Protein AF-A0A3A8QFD7-F1 (afdb_monomer)

Nearest PDB structures (foldseek):
  4pgk-assembly1_A  TM=1.937E-01  e=4.409E+00  Prochlorococcus marinus str. MIT 9313

Radius of gyration: 17.19 Å; Cα contacts (8 Å, |Δi|>4): 162; chains: 1; bounding box: 39×31×50 Å

Secondary structure (DSSP, 8-state):
--HHHHHHHHHHHHHHHHHH-GGGGGGHHHHHHHHHH-HHHHHS---TTTS-TT---SS-PPPHHHHHHHHHHHHHHHHHHHHHHHHTTS-TTTHHHHHHHHHHHH-TTS---PPPHHHHHHS-HHHHHHHHHHHHHHHHHTT--HHHHHHHHHHHHHHHHHHHHHHHSS---

Solvent-accessible surface area (backbone atoms only — not comparable to full-atom values): 9994 Å² total; per-residue (Å²): 130,56,72,52,38,49,52,50,10,52,52,42,20,48,60,29,32,63,74,77,41,53,87,49,53,90,46,43,67,63,53,48,54,46,27,76,74,38,53,68,68,45,65,45,79,76,52,90,86,70,57,67,92,78,69,85,61,82,65,95,68,81,72,57,63,49,54,36,38,54,31,24,39,54,46,29,50,48,51,56,53,53,51,51,58,72,39,67,84,61,54,85,81,59,48,65,61,48,56,54,50,49,43,56,54,71,45,94,85,65,86,90,64,74,65,57,68,70,53,61,69,55,67,37,74,68,51,44,54,50,45,31,51,50,28,36,57,44,25,52,76,70,67,44,55,66,72,58,19,50,51,43,16,52,35,40,43,48,55,54,47,52,56,54,48,66,56,71,72,62,78,90,126

Structure (mmCIF, N/CA/C/O backbone):
data_AF-A0A3A8QFD7-F1
#
_entry.id   AF-A0A3A8QFD7-F1
#
loop_
_atom_site.group_PDB
_atom_site.id
_atom_site.type_symbol
_atom_site.label_atom_id
_atom_site.label_alt_id
_atom_site.label_comp_id
_atom_site.label_asym_id
_atom_site.label_entity_id
_atom_site.label_seq_id
_atom_site.pdbx_PDB_ins_code
_atom_site.Cartn_x
_atom_site.Cartn_y
_atom_site.Cartn_z
_atom_site.occupancy
_atom_site.B_iso_or_equiv
_atom_site.auth_seq_id
_atom_site.auth_comp_id
_atom_site.auth_asym_id
_atom_site.auth_atom_id
_atom_site.pdbx_PDB_model_num
ATOM 1 N N . MET A 1 1 ? 7.456 9.950 7.148 1.00 84.00 1 MET A N 1
ATOM 2 C CA . MET A 1 1 ? 6.660 8.738 7.422 1.00 84.00 1 MET A CA 1
ATOM 3 C C . MET A 1 1 ? 7.289 8.049 8.615 1.00 84.00 1 MET A C 1
ATOM 5 O O . MET A 1 1 ? 8.511 7.953 8.638 1.00 84.00 1 MET A O 1
ATOM 9 N N . ASN A 1 2 ? 6.507 7.674 9.623 1.00 87.69 2 ASN A N 1
ATOM 10 C CA . ASN A 1 2 ? 7.041 6.928 10.771 1.00 87.69 2 ASN A CA 1
ATOM 11 C C . ASN A 1 2 ? 7.204 5.427 10.421 1.00 87.69 2 ASN A C 1
ATOM 13 O O . ASN A 1 2 ? 6.813 5.000 9.336 1.00 87.69 2 ASN A O 1
ATOM 17 N N . GLU A 1 3 ? 7.812 4.633 11.309 1.00 85.44 3 GLU A N 1
ATOM 18 C CA . GLU A 1 3 ? 8.054 3.196 11.067 1.00 85.44 3 GLU A CA 1
ATOM 19 C C . GLU A 1 3 ? 6.747 2.424 10.816 1.00 85.44 3 GLU A C 1
ATOM 21 O O . GLU A 1 3 ? 6.654 1.625 9.898 1.00 85.44 3 GLU A O 1
ATOM 26 N N . GLN A 1 4 ? 5.699 2.756 11.560 1.00 79.06 4 GLN A N 1
ATOM 27 C CA . GLN A 1 4 ? 4.391 2.103 11.496 1.00 79.06 4 GLN A CA 1
ATOM 28 C C . GLN A 1 4 ? 3.706 2.308 10.142 1.00 79.06 4 GLN A C 1
ATOM 30 O O . GLN A 1 4 ? 3.266 1.361 9.495 1.00 79.06 4 GLN A O 1
ATOM 35 N N . GLU A 1 5 ? 3.654 3.558 9.686 1.00 86.88 5 GLU A N 1
ATOM 36 C CA . GLU A 1 5 ? 3.158 3.909 8.361 1.00 86.88 5 GLU A CA 1
ATOM 37 C C . GLU A 1 5 ? 3.994 3.229 7.273 1.00 86.88 5 GLU A C 1
ATOM 39 O O . GLU A 1 5 ? 3.430 2.787 6.276 1.00 86.88 5 GLU A O 1
ATOM 44 N N . ARG A 1 6 ? 5.317 3.104 7.464 1.00 91.75 6 ARG A N 1
ATOM 45 C CA . ARG A 1 6 ? 6.214 2.410 6.529 1.00 91.75 6 ARG A CA 1
ATOM 46 C C . ARG A 1 6 ? 5.882 0.929 6.405 1.00 91.75 6 ARG A C 1
ATOM 48 O O . ARG A 1 6 ? 5.790 0.433 5.286 1.00 91.75 6 ARG A O 1
ATOM 55 N N . ASP A 1 7 ? 5.681 0.255 7.529 1.00 87.56 7 ASP A N 1
ATOM 56 C CA . ASP A 1 7 ? 5.364 -1.171 7.563 1.00 87.56 7 ASP A CA 1
ATOM 57 C C . ASP A 1 7 ? 4.011 -1.449 6.892 1.00 87.56 7 ASP A C 1
ATOM 59 O O . ASP A 1 7 ? 3.939 -2.244 5.955 1.00 87.56 7 ASP A O 1
ATOM 63 N N . LEU A 1 8 ? 2.965 -0.696 7.263 1.00 88.00 8 LEU A N 1
ATOM 64 C CA . LEU A 1 8 ? 1.648 -0.823 6.629 1.00 88.00 8 LEU A CA 1
ATOM 65 C C . LEU A 1 8 ? 1.705 -0.497 5.129 1.00 88.00 8 LEU A C 1
ATOM 67 O O . LEU A 1 8 ? 1.047 -1.153 4.326 1.00 88.00 8 LEU A O 1
ATOM 71 N N . THR A 1 9 ? 2.510 0.495 4.734 1.00 93.69 9 THR A N 1
ATOM 72 C CA . THR A 1 9 ? 2.733 0.814 3.315 1.00 93.69 9 THR A CA 1
ATOM 73 C C . THR A 1 9 ? 3.288 -0.391 2.562 1.00 93.69 9 THR A C 1
ATOM 75 O O . THR A 1 9 ? 2.783 -0.727 1.491 1.00 93.69 9 THR A O 1
ATOM 78 N N . ALA A 1 10 ? 4.320 -1.040 3.109 1.00 93.69 10 ALA A N 1
ATOM 79 C CA . ALA A 1 10 ? 4.950 -2.192 2.479 1.00 93.69 10 ALA A CA 1
ATOM 80 C C . ALA A 1 10 ? 3.971 -3.366 2.352 1.00 93.69 10 ALA A C 1
ATOM 82 O O . ALA A 1 10 ? 3.859 -3.949 1.280 1.00 93.69 10 ALA A O 1
ATOM 83 N N . GLU A 1 11 ? 3.207 -3.672 3.396 1.00 89.06 11 GLU A N 1
ATOM 84 C CA . GLU A 1 11 ? 2.254 -4.786 3.377 1.00 89.06 11 GLU A CA 1
ATOM 85 C C . GLU A 1 11 ? 1.097 -4.576 2.399 1.00 89.06 11 GLU A C 1
ATOM 87 O O . GLU A 1 11 ? 0.779 -5.467 1.607 1.00 89.06 11 GLU A O 1
ATOM 92 N N . LEU A 1 12 ? 0.482 -3.387 2.408 1.00 90.94 12 LEU A N 1
ATOM 93 C CA . LEU A 1 12 ? -0.605 -3.059 1.484 1.00 90.94 12 LEU A CA 1
ATOM 94 C C . LEU A 1 12 ? -0.123 -3.105 0.030 1.00 90.94 12 LEU A C 1
ATOM 96 O O . LEU A 1 12 ? -0.809 -3.663 -0.831 1.00 90.94 12 LEU A O 1
ATOM 100 N N . ALA A 1 13 ? 1.065 -2.560 -0.243 1.00 94.62 13 ALA A N 1
ATOM 101 C CA . ALA A 1 13 ? 1.657 -2.601 -1.572 1.00 94.62 13 ALA A CA 1
ATOM 102 C C . ALA A 1 13 ? 1.998 -4.037 -1.994 1.00 94.62 13 ALA A C 1
ATOM 104 O O . ALA A 1 13 ? 1.661 -4.435 -3.106 1.00 94.62 13 ALA A O 1
ATOM 105 N N . GLN A 1 14 ? 2.599 -4.841 -1.113 1.00 92.94 14 GLN A N 1
ATOM 106 C CA . GLN A 1 14 ? 2.971 -6.226 -1.408 1.00 92.94 14 GLN A CA 1
ATOM 107 C C . GLN A 1 14 ? 1.744 -7.090 -1.725 1.00 92.94 14 GLN A C 1
ATOM 109 O O . GLN A 1 14 ? 1.777 -7.891 -2.662 1.00 92.94 14 GLN A O 1
ATOM 114 N N . ALA A 1 15 ? 0.640 -6.895 -0.997 1.00 89.31 15 ALA A N 1
ATOM 115 C CA . ALA A 1 15 ? -0.616 -7.594 -1.253 1.00 89.31 15 ALA A CA 1
ATOM 116 C C . ALA A 1 15 ? -1.159 -7.311 -2.663 1.00 89.31 15 ALA A C 1
ATOM 118 O O . ALA A 1 15 ? -1.609 -8.231 -3.342 1.00 89.31 15 ALA A O 1
ATOM 119 N N . PHE A 1 16 ? -1.075 -6.065 -3.135 1.00 92.81 16 PHE A N 1
ATOM 120 C CA . PHE A 1 16 ? -1.448 -5.724 -4.506 1.00 92.81 16 PHE A CA 1
ATOM 121 C C . PHE A 1 16 ? -0.446 -6.268 -5.535 1.00 92.81 16 PHE A C 1
ATOM 123 O O . PHE A 1 16 ? -0.861 -6.941 -6.478 1.00 92.81 16 PHE A O 1
ATOM 130 N N . VAL A 1 17 ? 0.858 -6.042 -5.338 1.00 93.19 17 VAL A N 1
ATOM 131 C CA . VAL A 1 17 ? 1.923 -6.475 -6.266 1.00 93.19 17 VAL A CA 1
ATOM 132 C C . VAL A 1 17 ? 1.893 -7.986 -6.476 1.00 93.19 17 VAL A C 1
ATOM 134 O O . VAL A 1 17 ? 2.016 -8.445 -7.606 1.00 93.19 17 VAL A O 1
ATOM 137 N N . SER A 1 18 ? 1.625 -8.769 -5.426 1.00 91.38 18 SER A N 1
ATOM 138 C CA . SER A 1 18 ? 1.517 -10.229 -5.544 1.00 91.38 18 SER A CA 1
ATOM 139 C C . SER A 1 18 ? 0.432 -10.711 -6.510 1.00 91.38 18 SER A C 1
ATOM 141 O O . SER A 1 18 ? 0.527 -11.822 -7.026 1.00 91.38 18 SER A O 1
ATOM 143 N N . ARG A 1 19 ? -0.581 -9.877 -6.772 1.00 88.12 19 ARG A N 1
ATOM 144 C CA . ARG A 1 19 ? -1.678 -10.167 -7.700 1.00 88.12 19 ARG A CA 1
ATOM 145 C C . ARG A 1 19 ? -1.479 -9.526 -9.070 1.00 88.12 19 ARG A C 1
ATOM 147 O O . ARG A 1 19 ? -1.856 -10.127 -10.068 1.00 88.12 19 ARG A O 1
ATOM 154 N N . SER A 1 20 ? -0.934 -8.311 -9.124 1.00 87.62 20 SER A N 1
ATOM 155 C CA . SER A 1 20 ? -0.887 -7.499 -10.348 1.00 87.62 20 SER A CA 1
ATOM 156 C C . SER A 1 20 ? 0.448 -7.541 -11.092 1.00 87.62 20 SER A C 1
ATOM 158 O O . SER A 1 20 ? 0.471 -7.315 -12.301 1.00 87.62 20 SER A O 1
ATOM 160 N N . ALA A 1 21 ? 1.547 -7.815 -10.388 1.00 90.56 21 ALA A N 1
ATOM 161 C CA . ALA A 1 21 ? 2.900 -7.879 -10.933 1.00 90.56 21 ALA A CA 1
ATOM 162 C C . ALA A 1 21 ? 3.758 -8.878 -10.127 1.00 90.56 21 ALA A C 1
ATOM 164 O O . ALA A 1 21 ? 4.734 -8.480 -9.485 1.00 90.56 21 ALA A O 1
ATOM 165 N N . PRO A 1 22 ? 3.404 -10.179 -10.123 1.00 90.25 22 PRO A N 1
ATOM 166 C CA . PRO A 1 22 ? 4.109 -11.186 -9.327 1.00 90.25 22 PRO A CA 1
ATOM 167 C C . PRO A 1 22 ? 5.603 -11.283 -9.674 1.00 90.25 22 PRO A C 1
ATOM 169 O O . PRO A 1 22 ? 6.410 -11.580 -8.796 1.00 90.25 22 PRO A O 1
ATOM 172 N N . ASP A 1 23 ? 5.982 -10.952 -10.909 1.00 89.12 23 ASP A N 1
ATOM 173 C CA . ASP A 1 23 ? 7.375 -10.927 -11.369 1.00 89.12 23 ASP A CA 1
ATOM 174 C C . ASP A 1 23 ? 8.231 -9.856 -10.664 1.00 89.12 23 ASP A C 1
ATOM 176 O O . ASP A 1 23 ? 9.454 -9.979 -10.607 1.00 89.12 23 ASP A O 1
ATOM 180 N N . GLU A 1 24 ? 7.612 -8.827 -10.072 1.00 90.44 24 GLU A N 1
ATOM 181 C CA . GLU A 1 24 ? 8.314 -7.810 -9.279 1.00 90.44 24 GLU A CA 1
ATOM 182 C C . GLU A 1 24 ? 8.544 -8.246 -7.819 1.00 90.44 24 GLU A C 1
ATOM 184 O O . GLU A 1 24 ? 9.396 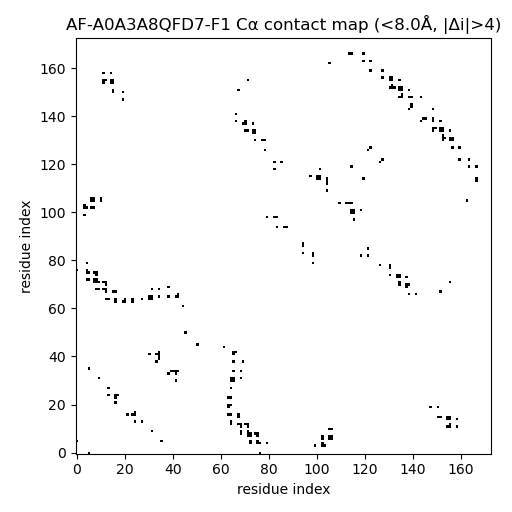-7.673 -7.133 1.00 90.44 24 GLU A O 1
ATOM 189 N N . LEU A 1 25 ? 7.848 -9.283 -7.325 1.00 91.69 25 LEU A N 1
ATOM 190 C CA . LEU A 1 25 ? 7.941 -9.726 -5.925 1.00 91.69 25 LEU A CA 1
ATOM 191 C C . LEU A 1 25 ? 9.364 -10.062 -5.454 1.00 91.69 25 LEU A C 1
ATOM 193 O O . LEU A 1 25 ? 9.705 -9.646 -4.343 1.00 91.69 25 LEU A O 1
ATOM 197 N N . PRO A 1 26 ? 10.220 -10.758 -6.235 1.00 92.19 26 PRO A N 1
ATOM 198 C CA . PRO A 1 26 ? 11.592 -11.036 -5.813 1.00 92.19 26 PRO A CA 1
ATOM 199 C C . PRO A 1 26 ? 12.394 -9.766 -5.503 1.00 92.19 26 PRO A C 1
ATOM 201 O O . PRO A 1 26 ? 13.298 -9.795 -4.671 1.00 92.19 26 PRO A O 1
ATOM 204 N N . MET A 1 27 ? 12.052 -8.647 -6.150 1.00 90.31 27 MET A N 1
ATOM 205 C CA . MET A 1 27 ? 12.732 -7.356 -6.020 1.00 90.31 27 MET A CA 1
ATOM 206 C C . MET A 1 27 ? 11.983 -6.365 -5.127 1.00 90.31 27 MET A C 1
ATOM 208 O O . MET A 1 27 ? 12.535 -5.315 -4.799 1.00 90.31 27 MET A O 1
ATOM 212 N N . PHE A 1 28 ? 10.777 -6.707 -4.663 1.00 92.50 28 PHE A N 1
ATOM 213 C CA . PHE A 1 28 ? 9.920 -5.834 -3.862 1.00 92.50 28 PHE A CA 1
ATOM 214 C C . PHE A 1 28 ? 10.651 -5.221 -2.659 1.00 92.50 28 PHE A C 1
ATOM 216 O O . PHE A 1 28 ? 10.559 -4.018 -2.414 1.00 92.50 28 PHE A O 1
ATOM 223 N N . GLY A 1 29 ? 11.442 -6.020 -1.933 1.00 92.56 29 GLY A N 1
ATOM 224 C CA . GLY A 1 29 ? 12.242 -5.534 -0.805 1.00 92.56 29 GLY A CA 1
ATOM 225 C C . GLY A 1 29 ? 13.235 -4.441 -1.217 1.00 92.56 29 GLY A C 1
ATOM 226 O O . GLY A 1 29 ? 13.256 -3.367 -0.626 1.00 92.56 29 GLY A O 1
ATOM 227 N N . ALA A 1 30 ? 14.000 -4.657 -2.287 1.00 90.50 30 ALA A N 1
ATOM 228 C CA . ALA A 1 30 ? 14.948 -3.661 -2.785 1.00 90.50 30 ALA A CA 1
ATOM 229 C C . ALA A 1 30 ? 14.242 -2.399 -3.313 1.00 90.50 30 ALA A C 1
ATOM 231 O O . ALA A 1 30 ? 14.669 -1.282 -3.024 1.00 90.50 30 ALA A O 1
ATOM 232 N N . MET A 1 31 ? 13.137 -2.563 -4.045 1.00 91.81 31 MET A N 1
ATOM 233 C CA . MET A 1 31 ? 12.352 -1.454 -4.600 1.00 91.81 31 MET A CA 1
ATOM 234 C C . MET A 1 31 ? 11.686 -0.615 -3.505 1.00 91.81 31 MET A C 1
ATOM 236 O O . MET A 1 31 ? 11.670 0.613 -3.593 1.00 91.81 31 MET A O 1
ATOM 240 N N . SER A 1 32 ? 11.189 -1.259 -2.447 1.00 93.56 32 SER A N 1
ATOM 241 C CA . SER A 1 32 ? 10.608 -0.570 -1.294 1.00 93.56 32 SER A CA 1
ATOM 242 C C . SER A 1 32 ? 11.647 0.228 -0.512 1.00 93.56 32 SER A C 1
ATOM 244 O O . SER A 1 32 ? 11.385 1.381 -0.182 1.00 93.56 32 SER A O 1
ATOM 246 N N . GLU A 1 33 ? 12.858 -0.298 -0.308 1.00 93.56 33 GLU A N 1
ATOM 247 C CA . GLU A 1 33 ? 13.957 0.470 0.295 1.00 93.56 33 GLU A CA 1
ATOM 248 C C . GLU A 1 33 ? 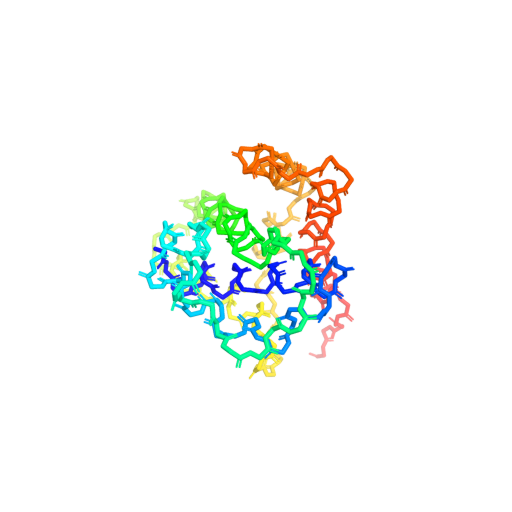14.337 1.706 -0.530 1.00 93.56 33 GLU A C 1
ATOM 250 O O . GLU A 1 33 ? 14.576 2.777 0.033 1.00 93.56 33 GLU A O 1
ATOM 255 N N . VAL A 1 34 ? 14.376 1.581 -1.862 1.00 92.31 34 VAL A N 1
ATOM 256 C CA . VAL A 1 34 ? 14.635 2.719 -2.759 1.00 92.31 34 VAL A CA 1
ATOM 257 C C . VAL A 1 34 ? 13.524 3.761 -2.632 1.00 92.31 34 VAL A C 1
ATOM 259 O O . VAL A 1 34 ? 13.823 4.933 -2.408 1.00 92.31 34 VAL A O 1
ATOM 262 N N . TYR A 1 35 ? 12.261 3.338 -2.682 1.00 94.00 35 TYR A N 1
ATOM 263 C CA . TYR A 1 35 ? 11.110 4.221 -2.501 1.00 94.00 35 TYR A CA 1
ATOM 264 C C . TYR A 1 35 ? 11.109 4.923 -1.139 1.00 94.00 35 TYR A C 1
ATOM 266 O O . TYR A 1 35 ? 10.910 6.132 -1.070 1.00 94.00 35 TYR A O 1
ATOM 274 N N . PHE A 1 36 ? 11.367 4.209 -0.042 1.00 95.38 36 PHE A N 1
ATOM 275 C CA . PHE A 1 36 ? 11.374 4.815 1.292 1.00 95.38 36 PHE A CA 1
ATOM 276 C C . PHE A 1 36 ? 12.539 5.782 1.509 1.00 95.38 36 PHE A C 1
ATOM 278 O O . PHE A 1 36 ? 12.429 6.672 2.354 1.00 95.38 36 PHE A O 1
ATOM 285 N N . ARG A 1 37 ? 13.637 5.625 0.761 1.00 94.50 37 ARG A N 1
ATOM 286 C CA . ARG A 1 37 ? 14.760 6.566 0.763 1.00 94.50 37 ARG A CA 1
ATOM 287 C C . ARG A 1 37 ? 14.443 7.827 -0.036 1.00 94.50 37 ARG A C 1
ATOM 289 O O . ARG A 1 37 ? 14.739 8.918 0.441 1.00 94.50 37 ARG A O 1
ATOM 296 N N . ASP A 1 38 ? 13.882 7.668 -1.231 1.00 92.00 38 ASP A N 1
ATOM 297 C CA . ASP A 1 38 ? 13.579 8.764 -2.150 1.00 92.00 38 ASP A CA 1
ATOM 298 C C . ASP A 1 38 ? 12.375 8.402 -3.049 1.00 92.00 38 ASP A C 1
ATOM 300 O O . ASP A 1 38 ? 12.548 7.768 -4.097 1.00 92.00 38 ASP A O 1
ATOM 304 N N . PRO A 1 39 ? 11.144 8.776 -2.641 1.00 91.56 39 PRO A N 1
ATOM 305 C CA . PRO A 1 39 ? 9.927 8.450 -3.383 1.00 91.56 39 PRO A CA 1
ATOM 306 C C . PRO A 1 39 ? 9.904 9.030 -4.797 1.00 91.56 39 PRO A C 1
ATOM 308 O O . PRO A 1 39 ? 9.461 8.357 -5.724 1.00 91.56 39 PRO A O 1
ATOM 311 N N . GLU A 1 40 ? 10.399 10.257 -4.971 1.00 88.75 40 GLU A N 1
ATOM 312 C CA . GLU A 1 40 ? 10.402 10.945 -6.265 1.00 88.75 40 GLU A CA 1
ATOM 313 C C . GLU A 1 40 ? 11.349 10.238 -7.234 1.00 88.75 40 GLU A C 1
ATOM 315 O O . GLU A 1 40 ? 10.987 9.955 -8.377 1.00 88.75 40 GLU A O 1
ATOM 320 N N . ARG A 1 41 ? 12.538 9.855 -6.755 1.00 85.81 41 ARG A N 1
ATOM 321 C CA . ARG A 1 41 ? 13.481 9.065 -7.550 1.00 85.81 41 ARG A CA 1
ATOM 322 C C . ARG A 1 41 ? 12.943 7.676 -7.885 1.00 85.81 41 ARG A C 1
ATOM 324 O O . ARG A 1 41 ? 13.185 7.196 -8.985 1.00 85.81 41 ARG A O 1
ATOM 331 N N . ALA A 1 42 ? 12.237 7.023 -6.965 1.00 86.81 42 ALA A N 1
ATOM 332 C CA . ALA A 1 42 ? 11.672 5.694 -7.202 1.00 86.81 42 ALA A CA 1
ATOM 333 C C . ALA A 1 42 ? 10.511 5.698 -8.210 1.00 86.81 42 ALA A C 1
ATOM 335 O O . ALA A 1 42 ? 10.266 4.683 -8.859 1.00 86.81 42 ALA A O 1
ATOM 336 N N . LEU A 1 43 ? 9.797 6.821 -8.324 1.00 84.81 43 LEU A N 1
ATOM 337 C CA . LEU A 1 43 ? 8.714 7.025 -9.290 1.00 84.81 43 LEU A CA 1
ATOM 338 C C . LEU A 1 43 ? 9.214 7.528 -10.652 1.00 84.81 43 LEU A C 1
ATOM 340 O O . LEU A 1 43 ? 8.495 7.416 -11.646 1.00 84.81 43 LEU A O 1
ATOM 344 N N . ALA A 1 44 ? 10.429 8.076 -10.719 1.00 79.81 44 ALA A N 1
ATOM 345 C CA .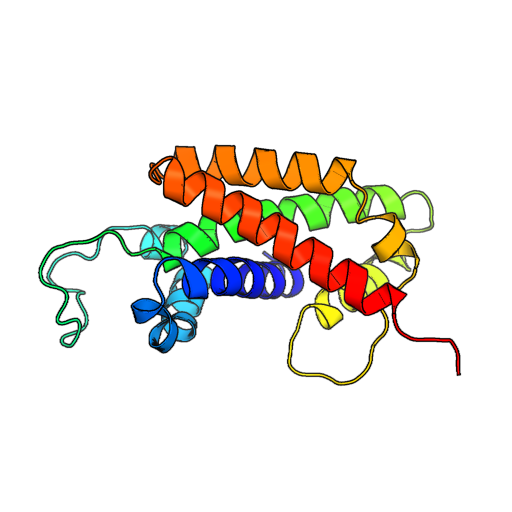 ALA A 1 44 ? 11.041 8.477 -11.976 1.00 79.81 44 ALA A CA 1
ATOM 346 C C . ALA A 1 44 ? 11.292 7.253 -12.875 1.00 79.81 44 ALA A C 1
ATOM 348 O O . ALA A 1 44 ? 11.728 6.198 -12.412 1.00 79.81 44 ALA A O 1
ATOM 349 N N . GLN A 1 45 ? 11.037 7.391 -14.182 1.00 63.16 45 GLN A N 1
ATOM 350 C CA . GLN A 1 45 ? 11.340 6.317 -15.131 1.00 63.16 45 GLN A CA 1
ATOM 351 C C . GLN A 1 45 ? 12.841 5.991 -15.092 1.00 63.16 45 GLN A C 1
ATOM 353 O O . GLN A 1 45 ? 13.658 6.921 -15.094 1.00 63.16 45 GLN A O 1
ATOM 358 N N . PRO A 1 46 ? 13.230 4.701 -15.104 1.00 56.44 46 PRO A N 1
ATOM 359 C CA . PRO A 1 46 ? 14.629 4.331 -15.221 1.00 56.44 46 PRO A CA 1
ATOM 360 C C . PRO A 1 46 ? 15.181 4.924 -16.516 1.00 56.44 46 PRO A C 1
ATOM 362 O O . PRO A 1 46 ? 14.756 4.564 -17.613 1.00 56.44 46 PRO A O 1
ATOM 365 N N . SER A 1 47 ? 16.139 5.844 -16.410 1.00 51.47 47 SER A N 1
ATOM 366 C CA . SER A 1 47 ? 16.952 6.178 -17.577 1.00 51.47 47 SER A CA 1
ATOM 367 C C . SER A 1 47 ? 17.702 4.909 -17.999 1.00 51.47 47 SER A C 1
ATOM 369 O O . SER A 1 47 ? 18.131 4.140 -17.137 1.00 51.47 47 SER A O 1
ATOM 371 N N . SER A 1 48 ? 17.904 4.675 -19.299 1.00 52.66 48 SER A N 1
ATOM 372 C CA . SER A 1 48 ? 18.541 3.446 -19.818 1.00 52.66 48 SER A CA 1
ATOM 373 C C . SER A 1 48 ? 19.932 3.133 -19.230 1.00 52.66 48 SER A C 1
ATOM 375 O O . SE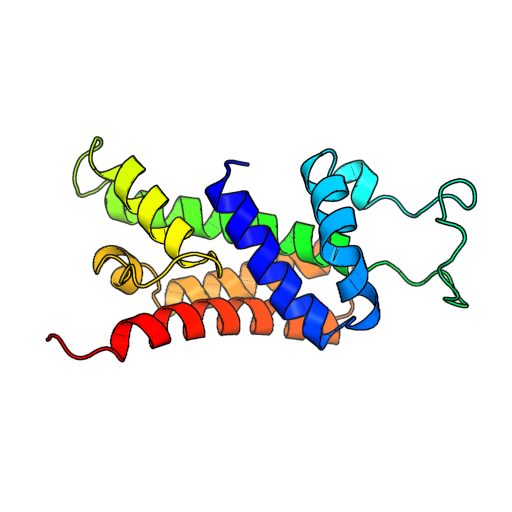R A 1 48 ? 20.461 2.052 -19.459 1.00 52.66 48 SER A O 1
ATOM 377 N N . LYS A 1 49 ? 20.545 4.061 -18.479 1.00 51.31 49 LYS A N 1
ATOM 378 C CA . LYS A 1 49 ? 21.812 3.866 -17.757 1.00 51.31 49 LYS A CA 1
ATOM 379 C C . LYS A 1 49 ? 21.667 3.272 -16.351 1.00 51.31 49 LYS A C 1
ATOM 381 O O . LYS A 1 49 ? 22.639 2.717 -15.854 1.00 51.31 49 LYS A O 1
ATOM 386 N N . GLU A 1 50 ? 20.508 3.401 -15.705 1.00 54.22 50 GLU A N 1
ATOM 387 C CA . GLU A 1 50 ? 20.263 2.900 -14.338 1.00 54.22 50 GLU A CA 1
ATOM 388 C C . GLU A 1 50 ? 19.474 1.583 -14.318 1.00 54.22 50 GLU A C 1
ATOM 390 O O . GLU A 1 50 ? 19.152 1.066 -13.251 1.00 54.22 50 GLU A O 1
ATOM 395 N N . GLN A 1 51 ? 19.170 1.023 -15.492 1.00 54.22 51 GLN A N 1
ATOM 396 C CA . GLN A 1 51 ? 18.456 -0.241 -15.618 1.00 54.22 51 GLN A CA 1
ATOM 397 C C . GLN A 1 51 ? 19.357 -1.380 -15.107 1.00 54.22 51 GLN A C 1
ATOM 399 O O . GLN A 1 51 ? 20.429 -1.602 -15.680 1.00 54.22 51 GLN A O 1
ATOM 404 N N . PRO A 1 52 ? 18.982 -2.098 -14.029 1.00 53.31 52 PRO A N 1
ATOM 405 C CA . PRO A 1 52 ? 19.765 -3.226 -13.552 1.00 53.31 52 PRO A CA 1
ATOM 406 C C . PRO A 1 52 ? 19.844 -4.264 -14.671 1.00 53.31 52 PRO A C 1
ATOM 408 O O . PRO A 1 52 ? 18.821 -4.786 -15.119 1.00 53.31 52 PRO A O 1
ATOM 411 N N . LEU A 1 53 ? 21.061 -4.525 -15.150 1.00 51.62 53 LEU A N 1
ATOM 412 C CA . LEU A 1 53 ? 21.358 -5.560 -16.136 1.00 51.62 53 LEU A CA 1
ATOM 413 C C . LEU A 1 53 ? 20.826 -6.900 -15.602 1.00 51.62 53 LEU A C 1
ATOM 415 O O . LEU A 1 53 ? 21.432 -7.495 -14.715 1.00 51.62 53 LEU A O 1
ATOM 419 N N . GLY A 1 54 ? 19.666 -7.345 -16.087 1.00 52.78 54 GLY A N 1
ATOM 420 C CA . GLY A 1 54 ? 19.023 -8.571 -15.601 1.00 52.78 54 GLY A CA 1
ATOM 421 C C . GLY A 1 54 ? 17.503 -8.608 -15.740 1.00 52.78 54 GLY A C 1
ATOM 422 O O . GLY A 1 54 ? 16.921 -9.688 -15.723 1.00 52.78 54 GLY A O 1
ATOM 423 N N . PHE A 1 55 ? 16.852 -7.464 -15.944 1.00 55.56 55 PHE A N 1
ATOM 424 C CA . PHE A 1 55 ? 15.431 -7.432 -16.272 1.00 55.56 55 PHE A CA 1
ATOM 425 C C . PHE A 1 55 ? 15.237 -7.730 -17.762 1.00 55.56 55 PHE A C 1
ATOM 427 O O . PHE A 1 55 ? 15.248 -6.835 -18.599 1.00 55.56 55 PHE A O 1
ATOM 434 N N . GLY A 1 56 ? 15.056 -9.009 -18.097 1.00 51.38 56 GLY A N 1
ATOM 435 C CA . GLY A 1 56 ? 14.620 -9.480 -19.417 1.00 51.38 56 GLY A CA 1
ATOM 436 C C . GLY A 1 56 ? 13.182 -9.079 -19.779 1.00 51.38 56 GLY A C 1
ATOM 437 O O . GLY A 1 56 ? 12.514 -9.810 -20.503 1.00 51.38 56 GLY A O 1
ATOM 438 N N . VAL A 1 57 ? 12.689 -7.948 -19.267 1.00 47.12 57 VAL A N 1
ATOM 439 C CA . VAL A 1 57 ? 11.436 -7.335 -19.711 1.00 47.12 57 VAL A CA 1
ATOM 440 C C . VAL A 1 57 ? 11.737 -6.634 -21.024 1.00 47.12 57 VAL A C 1
ATOM 442 O O . VAL A 1 57 ? 12.254 -5.518 -21.072 1.00 47.12 57 VAL A O 1
ATOM 445 N N . ALA A 1 58 ? 11.464 -7.358 -22.106 1.00 42.09 58 ALA A N 1
ATOM 446 C CA . ALA A 1 58 ? 11.125 -6.725 -23.360 1.00 42.09 58 ALA A CA 1
ATOM 447 C C . ALA A 1 58 ? 10.007 -5.711 -23.068 1.00 42.09 58 ALA A C 1
ATOM 449 O O . ALA A 1 58 ? 9.007 -6.051 -22.441 1.00 42.09 58 ALA A O 1
ATOM 450 N N . ASP A 1 59 ? 10.237 -4.478 -23.498 1.00 44.50 59 ASP A N 1
ATOM 451 C CA . ASP A 1 59 ? 9.398 -3.296 -23.324 1.00 44.50 59 ASP A CA 1
ATOM 452 C C . ASP A 1 59 ? 9.512 -2.580 -21.974 1.00 44.50 59 ASP A C 1
ATOM 454 O O . ASP A 1 59 ? 9.460 -3.152 -20.888 1.00 44.50 59 ASP A O 1
ATOM 458 N N . ALA A 1 60 ? 9.673 -1.259 -22.075 1.00 50.75 60 ALA A N 1
ATOM 459 C CA . ALA A 1 60 ? 9.722 -0.292 -20.988 1.00 50.75 60 ALA A CA 1
ATOM 460 C C . ALA A 1 60 ? 8.366 -0.192 -20.261 1.00 50.75 60 ALA A C 1
ATOM 462 O O . ALA A 1 60 ? 7.696 0.840 -20.290 1.00 50.75 60 ALA A O 1
ATOM 463 N N . ALA A 1 61 ? 7.928 -1.286 -19.643 1.00 57.88 61 ALA A N 1
ATOM 464 C CA . ALA A 1 61 ? 6.739 -1.321 -18.819 1.00 57.88 61 ALA A CA 1
ATOM 465 C C . ALA A 1 61 ? 6.987 -0.523 -17.531 1.00 57.88 61 ALA A C 1
ATOM 467 O O . ALA A 1 61 ? 8.022 -0.650 -16.875 1.00 57.88 61 ALA A O 1
ATOM 468 N N . MET A 1 62 ? 6.021 0.324 -17.180 1.00 71.06 62 MET A N 1
ATOM 469 C CA . MET A 1 62 ? 5.999 1.048 -15.913 1.00 71.06 62 MET A CA 1
ATOM 470 C C . MET A 1 62 ? 6.033 0.049 -14.752 1.00 71.06 62 MET A C 1
ATOM 472 O O . MET A 1 62 ? 5.165 -0.820 -14.665 1.00 71.06 62 MET A O 1
ATOM 476 N N . LEU A 1 63 ? 7.021 0.191 -13.864 1.00 85.19 63 LEU A N 1
ATOM 477 C CA . LEU A 1 63 ? 7.126 -0.624 -12.654 1.00 85.19 63 LEU A CA 1
ATOM 478 C C . LEU A 1 63 ? 5.908 -0.373 -11.758 1.00 85.19 63 LEU A C 1
ATOM 480 O O . LEU A 1 63 ? 5.576 0.774 -11.449 1.00 85.19 63 LEU A O 1
ATOM 484 N N . ILE A 1 64 ? 5.255 -1.446 -11.324 1.00 90.50 64 ILE A N 1
ATOM 485 C CA . ILE A 1 64 ? 4.029 -1.388 -10.524 1.00 90.50 64 ILE A CA 1
ATOM 486 C C . ILE A 1 64 ? 4.343 -1.152 -9.046 1.00 90.50 64 ILE A C 1
ATOM 488 O O . ILE A 1 64 ? 3.605 -0.446 -8.362 1.00 90.50 64 ILE A O 1
ATOM 492 N N . THR A 1 65 ? 5.448 -1.686 -8.537 1.00 93.12 65 THR A N 1
ATOM 493 C CA . THR A 1 65 ? 5.810 -1.601 -7.117 1.00 93.12 65 THR A CA 1
ATOM 494 C C . THR A 1 65 ? 5.973 -0.161 -6.612 1.00 93.12 65 THR A C 1
ATOM 496 O O . THR A 1 65 ? 5.375 0.152 -5.581 1.00 93.12 65 THR A O 1
ATOM 499 N N . PRO A 1 66 ? 6.694 0.763 -7.286 1.00 92.69 66 PRO A N 1
ATOM 500 C CA . PRO A 1 66 ? 6.820 2.144 -6.809 1.00 92.69 66 PRO A CA 1
ATOM 501 C C . PRO A 1 66 ? 5.470 2.872 -6.785 1.00 92.69 66 PRO A C 1
ATOM 503 O O . PRO A 1 66 ? 5.179 3.631 -5.861 1.00 92.69 66 PRO A O 1
ATOM 506 N N . VAL A 1 67 ? 4.608 2.575 -7.762 1.00 92.81 67 VAL A N 1
ATOM 507 C CA . VAL A 1 67 ? 3.238 3.093 -7.850 1.00 92.81 67 VAL A CA 1
ATOM 508 C C . VAL A 1 67 ? 2.389 2.582 -6.686 1.00 92.81 67 VAL A C 1
ATOM 510 O O . VAL A 1 67 ? 1.748 3.365 -5.985 1.00 92.81 67 VAL A O 1
ATOM 513 N N . ALA A 1 68 ? 2.431 1.274 -6.430 1.00 95.00 68 ALA A N 1
ATOM 514 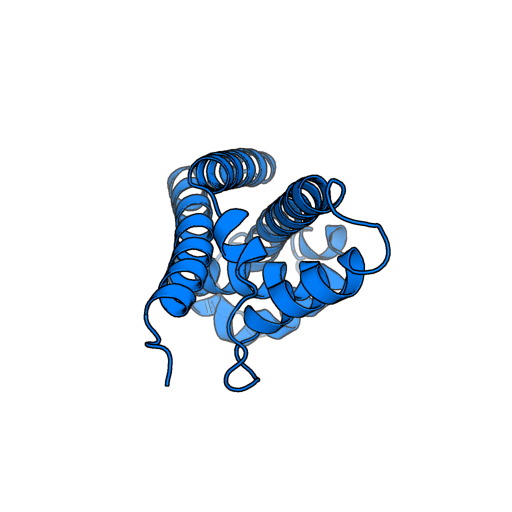C CA . ALA A 1 68 ? 1.724 0.638 -5.327 1.00 95.00 68 ALA A CA 1
ATOM 515 C C . ALA A 1 68 ? 2.152 1.215 -3.971 1.00 95.00 68 ALA A C 1
ATOM 517 O O . ALA A 1 68 ? 1.302 1.538 -3.143 1.00 95.00 68 ALA A O 1
ATOM 518 N N . LEU A 1 69 ? 3.459 1.404 -3.767 1.00 96.19 69 LEU A N 1
ATOM 519 C CA . LEU A 1 69 ? 4.025 2.001 -2.557 1.00 96.19 69 LEU A CA 1
ATOM 520 C C . LEU A 1 69 ? 3.596 3.461 -2.374 1.00 96.19 69 LEU A C 1
ATOM 522 O O . LEU A 1 69 ? 3.311 3.873 -1.248 1.00 96.19 69 LEU A O 1
ATOM 526 N N . LYS A 1 70 ? 3.492 4.238 -3.461 1.00 95.44 70 LYS A N 1
ATOM 527 C CA . LYS A 1 70 ? 2.974 5.611 -3.416 1.00 95.44 70 LYS A CA 1
ATOM 528 C C . LYS A 1 70 ? 1.536 5.661 -2.920 1.00 95.44 70 LYS A C 1
ATOM 530 O O . LYS A 1 70 ? 1.251 6.394 -1.971 1.00 95.44 70 LYS A O 1
ATOM 535 N N . VAL A 1 71 ? 0.648 4.863 -3.509 1.00 96.00 71 VAL A N 1
ATOM 536 C CA . VAL A 1 71 ? -0.762 4.839 -3.099 1.00 96.00 71 VAL A CA 1
ATOM 537 C C . VAL A 1 71 ? -0.912 4.294 -1.676 1.00 96.00 71 VAL A C 1
ATOM 539 O O . VAL A 1 71 ? -1.600 4.894 -0.847 1.00 96.00 71 VAL A O 1
ATOM 542 N N . ALA A 1 72 ? -0.208 3.205 -1.356 1.00 95.38 72 ALA A N 1
ATOM 543 C CA . ALA A 1 72 ? -0.231 2.589 -0.034 1.00 95.38 72 ALA A CA 1
ATOM 544 C C . ALA A 1 72 ? 0.259 3.550 1.062 1.00 95.38 72 ALA A C 1
ATOM 546 O O . ALA A 1 72 ? -0.317 3.573 2.148 1.00 95.38 72 ALA A O 1
ATOM 547 N N . ALA A 1 73 ? 1.257 4.393 0.773 1.00 95.56 73 ALA A N 1
ATOM 548 C CA . ALA A 1 73 ? 1.753 5.391 1.717 1.00 95.56 73 ALA A CA 1
ATOM 549 C C . ALA A 1 73 ? 0.695 6.437 2.076 1.00 95.56 73 ALA A C 1
ATOM 551 O O . ALA A 1 73 ? 0.573 6.819 3.242 1.00 95.56 73 ALA A O 1
ATOM 552 N N . GLU A 1 74 ? -0.093 6.903 1.106 1.00 95.88 74 GLU A N 1
ATOM 553 C CA . GLU A 1 74 ? -1.163 7.863 1.390 1.00 95.88 74 GLU A CA 1
ATOM 554 C C . GLU A 1 74 ? -2.315 7.223 2.170 1.00 95.88 74 GLU A C 1
ATOM 556 O O . GLU A 1 74 ? -2.837 7.838 3.106 1.00 95.88 74 GLU A O 1
ATOM 561 N N . VAL A 1 75 ? -2.659 5.970 1.858 1.00 93.69 75 VAL A N 1
ATOM 562 C CA . VAL A 1 75 ? -3.644 5.193 2.623 1.00 93.69 75 VAL A CA 1
ATOM 563 C C . VAL A 1 75 ? -3.173 4.969 4.062 1.00 93.69 75 VAL A C 1
ATOM 565 O O . VAL A 1 75 ? -3.924 5.243 4.999 1.00 93.69 75 VAL A O 1
ATOM 568 N N . ALA A 1 76 ? -1.920 4.561 4.267 1.00 90.69 76 ALA A N 1
ATOM 569 C CA . ALA A 1 76 ? -1.357 4.347 5.598 1.00 90.69 76 ALA A CA 1
ATOM 570 C C . ALA A 1 76 ? -1.375 5.633 6.443 1.00 90.69 76 ALA A C 1
ATOM 572 O O . ALA A 1 76 ? -1.789 5.616 7.605 1.00 90.69 76 ALA A O 1
ATOM 573 N N . ARG A 1 77 ? -1.011 6.777 5.848 1.00 92.56 77 ARG A N 1
ATOM 574 C CA . ARG A 1 77 ? -1.101 8.092 6.506 1.00 92.56 77 ARG A CA 1
ATOM 575 C C . ARG A 1 77 ? -2.540 8.489 6.820 1.00 92.56 77 ARG A C 1
ATOM 577 O O . ARG A 1 77 ? -2.791 9.099 7.856 1.00 92.56 77 ARG A O 1
ATOM 584 N N . PHE A 1 78 ? -3.488 8.193 5.932 1.00 92.12 78 PHE A N 1
ATOM 585 C CA . PHE A 1 78 ? -4.903 8.461 6.182 1.00 92.12 78 PHE A CA 1
ATOM 586 C C . PHE A 1 78 ? -5.421 7.666 7.383 1.00 92.12 78 PHE A C 1
ATOM 588 O O . PHE A 1 78 ? -5.993 8.264 8.293 1.00 92.12 78 PHE A O 1
ATOM 595 N N . ILE A 1 79 ? -5.146 6.362 7.428 1.00 88.19 79 ILE A N 1
ATOM 596 C CA . ILE A 1 79 ? -5.538 5.485 8.539 1.00 88.19 79 ILE A CA 1
ATOM 597 C C . ILE A 1 79 ? -4.905 5.967 9.849 1.00 88.19 79 ILE A C 1
ATOM 599 O O . ILE A 1 79 ? -5.606 6.133 10.843 1.00 88.19 79 ILE A O 1
ATOM 603 N N . SER A 1 80 ? -3.605 6.275 9.835 1.00 85.00 80 SER A N 1
ATOM 604 C CA . SER A 1 80 ? -2.869 6.843 10.976 1.00 85.00 80 SER A CA 1
ATOM 605 C C . SER A 1 80 ? -3.555 8.100 11.537 1.00 85.00 80 SER A C 1
ATOM 607 O O . SER A 1 80 ? -3.784 8.210 12.746 1.00 85.00 80 SER A O 1
ATOM 609 N N . ARG A 1 81 ? -3.975 9.027 10.661 1.00 87.44 81 ARG A N 1
ATOM 610 C CA . ARG A 1 81 ? -4.709 10.240 11.059 1.00 87.44 81 ARG A CA 1
ATOM 611 C C . ARG A 1 81 ? -6.099 9.940 11.610 1.00 87.44 81 ARG A C 1
ATOM 613 O O . ARG A 1 81 ? -6.468 10.534 12.618 1.00 87.44 81 ARG A O 1
ATOM 620 N N . GLU A 1 82 ? -6.872 9.073 10.963 1.00 84.75 82 GLU A N 1
ATOM 621 C CA . GLU A 1 82 ? -8.254 8.806 11.382 1.00 84.75 82 GLU A CA 1
ATOM 622 C C . GLU A 1 82 ? -8.295 8.056 12.721 1.00 84.75 82 GLU A C 1
ATOM 624 O O . GLU A 1 82 ? -9.011 8.468 13.632 1.00 84.75 82 GLU A O 1
ATOM 629 N N . LEU A 1 83 ? -7.431 7.051 12.904 1.00 78.31 83 LEU A N 1
ATOM 630 C CA . LEU A 1 83 ? -7.287 6.348 14.183 1.00 78.31 83 LEU A CA 1
ATOM 631 C C . LEU A 1 83 ? -6.836 7.290 15.306 1.00 78.31 83 LEU A C 1
ATOM 633 O O . LEU A 1 83 ? -7.316 7.184 16.431 1.00 78.31 83 LEU A O 1
ATOM 637 N N . SER A 1 84 ? -5.957 8.251 15.008 1.00 75.19 84 SER A N 1
ATOM 638 C CA . SER A 1 84 ? -5.521 9.238 16.001 1.00 75.19 84 SER A CA 1
ATOM 639 C C . SER A 1 84 ? -6.659 10.153 16.469 1.00 75.19 84 SER A C 1
ATOM 641 O O . SER A 1 84 ? -6.659 10.552 17.630 1.00 75.19 84 SER A O 1
ATOM 643 N N . LYS A 1 85 ? -7.641 10.475 15.611 1.00 74.81 85 LYS A N 1
ATOM 644 C CA . LYS A 1 85 ? -8.807 11.292 16.001 1.00 74.81 85 LYS A CA 1
ATOM 645 C C . LYS A 1 85 ? -9.705 10.563 16.995 1.00 74.81 85 LYS A C 1
ATOM 647 O O . LYS A 1 85 ? -10.125 11.166 17.971 1.00 74.81 85 LYS A O 1
ATOM 652 N N . HIS A 1 86 ? -9.942 9.270 16.776 1.00 63.97 86 HIS A N 1
ATOM 653 C CA . HIS A 1 86 ? -10.800 8.455 17.642 1.00 63.97 86 HIS A CA 1
ATOM 654 C C . HIS A 1 86 ? -10.189 8.246 19.037 1.00 63.97 86 HIS A C 1
ATOM 656 O O . HIS A 1 86 ? -10.901 7.966 19.991 1.00 63.97 86 HIS A O 1
ATOM 662 N N . LEU A 1 87 ? -8.868 8.398 19.168 1.00 61.59 87 LEU A N 1
ATOM 663 C CA . LEU A 1 87 ? -8.153 8.208 20.428 1.00 61.59 87 LEU A CA 1
ATOM 664 C C . LEU A 1 87 ? -7.950 9.519 21.216 1.00 61.59 87 LEU A C 1
ATOM 666 O O . LEU A 1 87 ? -7.698 9.467 22.415 1.00 61.59 87 LEU A O 1
ATOM 670 N N . GLN A 1 88 ? -8.078 10.699 20.591 1.00 53.62 88 GLN A N 1
ATOM 671 C CA . GLN A 1 88 ? -7.963 11.995 21.289 1.00 53.62 88 GLN A CA 1
ATOM 672 C C . GLN A 1 88 ? -9.102 12.263 22.284 1.00 53.62 88 GLN A C 1
ATOM 674 O O . GLN A 1 88 ? -8.930 13.087 23.182 1.00 53.62 88 GLN A O 1
ATOM 679 N N . GLU A 1 89 ? -10.218 11.542 22.177 1.00 53.66 89 GLU A N 1
ATOM 680 C CA . GLU A 1 89 ? -11.296 11.566 23.173 1.00 53.66 89 GLU A CA 1
ATOM 681 C C . GLU A 1 89 ? -10.892 10.852 24.488 1.00 53.66 89 GLU A C 1
ATOM 683 O O . GLU A 1 89 ? -11.476 11.119 25.535 1.00 53.66 89 GLU A O 1
ATOM 688 N N . GLU A 1 90 ? -9.817 10.045 24.482 1.00 46.78 90 GLU A N 1
ATOM 689 C CA . GLU A 1 90 ? -9.298 9.281 25.628 1.00 46.78 90 GLU A CA 1
ATOM 690 C C . GLU A 1 90 ? -7.777 9.513 25.863 1.00 46.78 90 GLU A C 1
ATOM 692 O O . GLU A 1 90 ? -6.959 8.616 25.700 1.00 46.78 90 GLU A O 1
ATOM 697 N N . GLY A 1 91 ? -7.356 10.716 26.284 1.00 48.31 91 GLY A N 1
ATOM 698 C CA . GLY A 1 91 ? -6.080 10.956 27.004 1.00 48.31 91 GLY A CA 1
ATOM 699 C C . GLY A 1 91 ? -4.731 10.764 26.258 1.00 48.31 91 GLY A C 1
ATOM 700 O O . GLY A 1 91 ? -4.326 9.681 25.846 1.00 48.31 91 GLY A O 1
ATOM 701 N N . SER A 1 92 ? -3.913 11.823 26.219 1.00 50.84 92 SER A N 1
ATOM 702 C CA . SER A 1 92 ? -2.736 11.977 25.338 1.00 50.84 92 SER A CA 1
ATOM 703 C C . SER A 1 92 ? -1.536 11.019 25.520 1.00 50.84 92 SER A C 1
ATOM 705 O O . SER A 1 92 ? -0.722 10.888 24.604 1.00 50.84 92 SER A O 1
ATOM 707 N N . GLY A 1 93 ? -1.402 10.325 26.657 1.00 49.19 93 GLY A N 1
ATOM 708 C CA . GLY A 1 93 ? -0.255 9.442 26.953 1.00 49.19 93 GLY A CA 1
ATOM 709 C C . GLY A 1 93 ? -0.412 7.986 26.491 1.00 49.19 93 GLY A C 1
ATOM 710 O O . GLY A 1 93 ? 0.578 7.313 26.204 1.00 49.19 93 GLY A O 1
ATOM 711 N N . PHE A 1 94 ? -1.653 7.505 26.372 1.00 52.91 94 PHE A N 1
ATOM 712 C CA . PHE A 1 94 ? -1.990 6.146 25.919 1.00 52.91 94 PHE A CA 1
ATOM 713 C C . PHE A 1 94 ? -1.990 6.035 24.378 1.00 52.91 94 PHE A C 1
ATOM 715 O O . PHE A 1 94 ? -1.820 4.954 23.814 1.00 52.91 94 PHE A O 1
ATOM 722 N N . LEU A 1 95 ? -2.073 7.187 23.697 1.00 52.84 95 LEU A N 1
ATOM 723 C CA . LEU A 1 95 ? -2.140 7.343 22.240 1.00 52.84 95 LEU A CA 1
ATOM 724 C C . LEU A 1 95 ? -0.993 6.658 21.494 1.00 52.84 95 LEU A C 1
ATOM 726 O O . LEU A 1 95 ? -1.207 5.884 20.563 1.00 52.84 95 LEU A O 1
ATOM 730 N N . LYS A 1 96 ? 0.249 6.947 21.891 1.00 55.12 96 LYS A N 1
ATOM 731 C CA . LYS A 1 96 ? 1.426 6.508 21.132 1.00 55.12 96 LYS A CA 1
ATOM 732 C C . LYS A 1 96 ? 1.630 4.997 21.232 1.00 55.12 96 LYS A C 1
ATOM 734 O O . LYS A 1 96 ? 2.016 4.369 20.250 1.00 55.12 96 LYS A O 1
ATOM 739 N N . SER A 1 97 ? 1.352 4.415 22.399 1.00 57.53 97 SER A N 1
ATOM 740 C CA . SER A 1 97 ? 1.546 2.984 22.642 1.00 57.53 97 SER A CA 1
ATOM 741 C C . SER A 1 97 ? 0.463 2.132 21.982 1.00 57.53 97 SER A C 1
ATOM 743 O O . SER A 1 97 ? 0.783 1.044 21.503 1.00 57.53 97 SER A O 1
ATOM 745 N N . LEU A 1 98 ? -0.781 2.623 21.883 1.00 58.69 98 LEU A N 1
ATOM 746 C CA . LEU A 1 98 ? -1.831 1.911 21.154 1.00 58.69 98 LEU A CA 1
ATOM 747 C C . LEU A 1 98 ? -1.567 1.889 19.664 1.00 58.69 98 LEU A C 1
ATOM 749 O O . LEU A 1 98 ? -1.516 0.799 19.107 1.00 58.69 98 LEU A O 1
ATOM 753 N N . VAL A 1 99 ? -1.342 3.055 19.047 1.00 62.31 99 VAL A N 1
ATOM 754 C CA . VAL A 1 99 ? -1.031 3.156 17.612 1.00 62.31 99 VAL A CA 1
ATOM 755 C C . VAL A 1 99 ? 0.179 2.275 17.289 1.00 62.31 99 VAL A C 1
ATOM 757 O O . VAL A 1 99 ? 0.137 1.456 16.377 1.00 62.31 99 VAL A O 1
ATOM 760 N N . GLN A 1 100 ? 1.212 2.300 18.132 1.00 63.50 100 GLN A N 1
ATOM 761 C CA . GLN A 1 100 ? 2.367 1.422 17.967 1.00 63.50 100 GLN A CA 1
ATOM 762 C C . GLN A 1 100 ? 2.047 -0.068 18.072 1.00 63.50 100 GLN A C 1
ATOM 764 O O . GLN A 1 100 ? 2.675 -0.868 17.383 1.00 63.50 100 GLN A O 1
ATOM 769 N N . ARG A 1 101 ? 1.095 -0.468 18.912 1.00 60.03 101 ARG A N 1
ATOM 770 C CA . ARG A 1 101 ? 0.681 -1.867 19.056 1.00 60.03 101 ARG A CA 1
ATOM 771 C C . ARG A 1 101 ? -0.240 -2.319 17.917 1.00 60.03 101 ARG A C 1
ATOM 773 O O . ARG A 1 101 ? -0.150 -3.470 17.515 1.00 60.03 101 ARG A O 1
ATOM 780 N N . VAL A 1 102 ? -1.045 -1.410 17.359 1.00 60.47 102 VAL A N 1
ATOM 781 C CA . VAL A 1 102 ? -1.868 -1.644 16.160 1.00 60.47 102 VAL A CA 1
ATOM 782 C C . VAL A 1 102 ? -0.995 -2.042 14.982 1.00 60.47 102 VAL A C 1
ATOM 784 O O . VAL A 1 102 ? -1.168 -3.102 14.397 1.00 60.47 102 VAL A O 1
ATOM 787 N N . PHE A 1 103 ? -0.034 -1.186 14.651 1.00 62.94 103 PHE A N 1
ATOM 788 C CA . PHE A 1 103 ? 0.797 -1.350 13.467 1.00 62.94 103 PHE A CA 1
ATOM 789 C C . PHE A 1 103 ? 1.820 -2.483 13.614 1.00 62.94 103 PHE A C 1
ATOM 791 O O . PHE A 1 103 ? 2.209 -3.092 12.627 1.00 62.94 103 PHE A O 1
ATOM 798 N N . GLN A 1 104 ? 2.207 -2.837 14.842 1.00 63.84 104 GLN A N 1
ATOM 799 C CA . GLN A 1 104 ? 3.023 -4.031 15.089 1.00 63.84 104 GLN A CA 1
ATOM 800 C C . GLN A 1 104 ? 2.316 -5.345 14.743 1.00 63.84 104 GLN A C 1
ATOM 802 O O . GLN A 1 104 ? 3.001 -6.333 14.507 1.00 63.84 104 GLN A O 1
ATOM 807 N N . TRP A 1 105 ? 0.983 -5.376 14.727 1.00 62.88 105 TRP A N 1
ATOM 808 C CA . TRP A 1 105 ? 0.224 -6.578 14.379 1.00 62.88 105 TRP A CA 1
ATOM 809 C C . TRP A 1 105 ? 0.069 -6.777 12.868 1.00 62.88 105 TRP A C 1
ATOM 811 O O . TRP A 1 105 ? -0.092 -7.904 12.412 1.00 62.88 105 TRP A O 1
ATOM 821 N N . PHE A 1 106 ? 0.191 -5.704 12.092 1.00 58.19 106 PHE A N 1
ATOM 822 C CA . PHE A 1 106 ? 0.272 -5.790 10.638 1.00 58.19 106 PHE A CA 1
ATOM 823 C C . PHE A 1 106 ? 1.531 -6.595 10.213 1.00 58.19 106 PHE A C 1
ATOM 825 O O . PHE A 1 106 ? 1.445 -7.458 9.339 1.00 58.19 106 PHE A O 1
ATOM 832 N N . LYS A 1 107 ? 2.647 -6.506 10.967 1.00 58.34 107 LYS A N 1
ATOM 833 C CA . LYS A 1 107 ? 3.884 -7.256 10.666 1.00 58.34 107 LYS A CA 1
ATOM 834 C C . LYS A 1 107 ? 3.691 -8.786 10.673 1.00 58.34 107 LYS A C 1
ATOM 836 O O . LYS A 1 107 ? 3.345 -9.349 11.713 1.00 58.34 107 LYS A O 1
ATOM 841 N N . PRO A 1 108 ? 4.130 -9.512 9.624 1.00 46.62 108 PRO A N 1
ATOM 842 C CA . PRO A 1 108 ? 4.061 -10.977 9.578 1.00 46.62 108 PRO A CA 1
ATOM 843 C C . PRO A 1 108 ? 5.046 -11.709 10.518 1.00 46.62 108 PRO A C 1
ATOM 845 O O . PRO A 1 108 ? 5.008 -12.934 10.600 1.00 46.62 108 PRO A O 1
ATOM 848 N N . SER A 1 109 ? 5.937 -11.006 11.236 1.00 46.25 109 SER A N 1
ATOM 849 C CA . SER A 1 109 ? 7.108 -11.617 11.898 1.00 46.25 109 SER A CA 1
ATOM 850 C C . SER A 1 109 ? 7.094 -11.638 13.438 1.00 46.25 109 SER A C 1
ATOM 852 O O . SER A 1 109 ? 8.142 -11.806 14.064 1.00 46.25 109 SER A O 1
ATOM 854 N N . ARG A 1 110 ? 5.940 -11.514 14.112 1.00 40.72 110 ARG A N 1
ATOM 855 C CA . ARG A 1 110 ? 5.888 -11.846 15.550 1.00 40.72 110 ARG A CA 1
ATOM 856 C C . ARG A 1 110 ? 4.549 -12.409 16.011 1.00 40.72 110 ARG A C 1
ATOM 858 O O . ARG A 1 110 ? 3.489 -11.847 15.778 1.00 40.72 110 ARG A O 1
ATOM 865 N N . ALA A 1 111 ? 4.660 -13.535 16.704 1.00 42.25 111 ALA A N 1
ATOM 866 C CA . ALA A 1 111 ? 3.596 -14.293 17.333 1.00 42.25 111 ALA A CA 1
ATOM 867 C C . ALA A 1 111 ? 2.595 -13.433 18.137 1.00 42.25 111 ALA A C 1
ATOM 869 O O . ALA A 1 111 ? 2.989 -12.665 19.010 1.00 42.25 111 ALA A O 1
ATOM 870 N N . GLN A 1 112 ? 1.304 -13.688 17.900 1.00 43.16 112 GLN A N 1
ATOM 871 C CA . GLN A 1 112 ? 0.233 -13.704 18.910 1.00 43.16 112 GLN A CA 1
ATOM 872 C C . GLN A 1 112 ? -0.077 -12.408 19.685 1.00 43.16 112 GLN A C 1
ATOM 874 O O . GLN A 1 112 ? -0.522 -12.467 20.830 1.00 43.16 112 GLN A O 1
ATOM 879 N N . THR A 1 113 ? 0.070 -11.228 19.084 1.00 47.81 113 THR A N 1
ATOM 880 C CA . THR A 1 113 ? -0.558 -10.019 19.650 1.00 47.81 113 THR A CA 1
ATOM 881 C C . THR A 1 113 ? -1.943 -9.813 19.049 1.00 47.81 113 THR A C 1
ATOM 883 O O . THR A 1 113 ? -2.061 -9.438 17.886 1.00 47.81 113 THR A O 1
ATOM 886 N N . HIS A 1 114 ? -2.991 -10.040 19.847 1.00 51.41 114 HIS A N 1
ATOM 887 C CA . HIS A 1 114 ? -4.350 -9.630 19.493 1.00 51.41 114 HIS A CA 1
ATOM 888 C C . HIS A 1 114 ? -4.397 -8.111 19.295 1.00 51.41 114 HIS A C 1
ATOM 890 O O . HIS A 1 114 ? -3.797 -7.371 20.090 1.00 51.41 114 HIS A O 1
ATOM 896 N N . PRO A 1 115 ? -5.127 -7.612 18.290 1.00 55.53 115 PRO A N 1
ATOM 897 C CA . PRO A 1 115 ? -5.334 -6.183 18.177 1.00 55.53 115 PRO A CA 1
ATOM 898 C C . PRO A 1 115 ? -6.091 -5.646 19.388 1.00 55.53 115 PRO A C 1
ATOM 900 O O . PRO A 1 115 ? -7.048 -6.269 19.859 1.00 55.53 115 PRO A O 1
ATOM 903 N N . PRO A 1 116 ? -5.722 -4.452 19.873 1.00 58.78 116 PRO A N 1
ATOM 904 C CA . PRO A 1 116 ? -6.537 -3.750 20.845 1.00 58.78 116 PRO A CA 1
ATOM 905 C C . PRO A 1 116 ? -7.964 -3.567 20.308 1.00 58.78 116 PRO A C 1
ATOM 907 O O . PRO A 1 116 ? -8.160 -3.197 19.151 1.00 58.78 116 PRO A O 1
ATOM 910 N N . LYS A 1 117 ? -8.976 -3.759 21.160 1.00 61.06 117 LYS A N 1
ATOM 911 C CA . LYS A 1 117 ? -10.396 -3.577 20.805 1.00 61.06 117 LYS A CA 1
ATOM 912 C C . LYS A 1 117 ? -10.684 -2.214 20.154 1.00 61.06 117 LYS A C 1
ATOM 914 O O . LYS A 1 117 ? -11.465 -2.147 19.211 1.00 61.06 117 LYS A O 1
ATOM 919 N N . ALA A 1 118 ? -9.992 -1.163 20.596 1.00 60.84 118 ALA A N 1
ATOM 920 C CA . ALA A 1 118 ? -10.081 0.186 20.032 1.00 60.84 118 ALA A CA 1
ATOM 921 C C . ALA A 1 118 ? -9.724 0.251 18.530 1.00 60.84 118 ALA A C 1
ATOM 923 O O . ALA A 1 118 ? -10.249 1.079 17.798 1.00 60.84 118 ALA A O 1
ATOM 924 N N . VAL A 1 119 ? -8.869 -0.654 18.044 1.00 61.19 119 VAL A N 1
ATOM 925 C CA . VAL A 1 119 ? -8.492 -0.753 16.623 1.00 61.19 119 VAL A CA 1
ATOM 926 C C . VAL A 1 119 ? -9.609 -1.353 15.798 1.00 61.19 119 VAL A C 1
ATOM 928 O O . VAL A 1 119 ? -9.929 -0.849 14.728 1.00 61.19 119 VAL A O 1
ATOM 931 N N . LEU A 1 120 ? -10.213 -2.425 16.309 1.00 62.44 120 LEU A N 1
ATOM 932 C CA . LEU A 1 120 ? -11.334 -3.084 15.649 1.00 62.44 120 LEU A CA 1
ATOM 933 C C . LEU A 1 120 ? -12.540 -2.151 15.576 1.00 62.44 120 LEU A C 1
ATOM 935 O O . LEU A 1 120 ? -13.260 -2.153 14.589 1.00 62.44 120 LEU A O 1
ATOM 939 N N . GLN A 1 121 ? -12.708 -1.303 16.591 1.00 64.88 121 GLN A N 1
ATOM 940 C CA . GLN A 1 121 ? -13.695 -0.226 16.582 1.00 64.88 121 GLN A CA 1
ATOM 941 C C . GLN A 1 121 ? -13.323 0.925 15.633 1.00 64.88 121 GLN A C 1
ATOM 943 O O . GLN A 1 121 ? -14.211 1.648 15.196 1.00 64.88 121 GLN A O 1
ATOM 948 N N . GLY A 1 122 ? -12.039 1.105 15.310 1.00 67.25 122 GLY A N 1
ATOM 949 C CA . GLY A 1 122 ? -11.558 2.108 14.357 1.00 67.25 122 GLY A CA 1
ATOM 950 C C . GLY A 1 122 ? -11.607 1.660 12.891 1.00 67.25 122 GLY A C 1
ATOM 951 O O . GLY A 1 122 ? -11.740 2.502 12.008 1.00 67.25 122 GLY A O 1
ATOM 952 N N . LEU A 1 123 ? -11.543 0.352 12.615 1.00 73.75 123 LEU A N 1
ATOM 953 C CA . LEU A 1 123 ? -11.693 -0.242 11.277 1.00 73.75 123 LEU A CA 1
ATOM 954 C C . LEU A 1 123 ? -13.176 -0.366 10.894 1.00 73.75 123 LEU A C 1
ATOM 956 O O . LEU A 1 123 ? -13.701 -1.460 10.694 1.00 73.75 123 LEU A O 1
ATOM 960 N N . THR A 1 124 ? -13.867 0.771 10.824 1.00 82.81 124 THR A N 1
ATOM 961 C CA . THR A 1 124 ? -15.293 0.804 10.486 1.00 82.81 124 THR A CA 1
ATOM 962 C C . THR A 1 124 ? -15.525 0.653 8.974 1.00 82.81 124 THR A C 1
ATOM 964 O O . THR A 1 124 ? -14.635 0.972 8.175 1.00 82.81 124 THR A O 1
ATOM 967 N N . PRO A 1 125 ? -16.724 0.219 8.537 1.00 86.06 125 PRO A N 1
ATOM 968 C CA . PRO A 1 125 ? -17.086 0.201 7.119 1.00 86.06 125 PRO A CA 1
ATOM 969 C C . PRO A 1 125 ? -16.891 1.563 6.436 1.00 86.06 125 PRO A C 1
ATOM 971 O O . PRO A 1 125 ? -16.430 1.632 5.299 1.00 86.06 125 PRO A O 1
ATOM 974 N N . GLU A 1 126 ? -17.162 2.661 7.144 1.00 87.88 126 GLU A N 1
ATOM 975 C CA . GLU A 1 126 ? -16.976 4.023 6.639 1.00 87.88 126 GLU A CA 1
ATOM 976 C C . GLU A 1 126 ? -15.495 4.345 6.401 1.00 87.88 126 GLU A C 1
ATOM 978 O O . GLU A 1 126 ? -15.165 5.015 5.418 1.00 87.88 126 GLU A O 1
ATOM 983 N N . LEU A 1 127 ? -14.588 3.860 7.261 1.00 88.88 127 LEU A N 1
ATOM 984 C CA . LEU A 1 127 ? -13.147 3.983 7.033 1.00 88.88 127 LEU A CA 1
ATOM 985 C C . LEU A 1 127 ? -12.739 3.222 5.767 1.00 88.88 127 LEU A C 1
ATOM 987 O O . LEU A 1 127 ? -11.997 3.769 4.956 1.00 88.88 127 LEU A O 1
ATOM 991 N N . LEU A 1 128 ? -13.236 1.998 5.570 1.00 91.06 128 LEU A N 1
ATOM 992 C CA . LEU A 1 128 ? -12.909 1.184 4.395 1.00 91.06 128 LEU A CA 1
ATOM 993 C C . LEU A 1 128 ? -13.397 1.828 3.089 1.00 91.06 128 LEU A C 1
ATOM 995 O O . LEU A 1 128 ? -12.651 1.857 2.112 1.00 91.06 128 LEU A O 1
ATOM 999 N N . VAL A 1 129 ? -14.590 2.433 3.088 1.00 94.19 129 VAL A N 1
ATOM 1000 C CA . VAL A 1 129 ? -15.094 3.218 1.944 1.00 94.19 129 VAL A CA 1
ATOM 1001 C C . VAL A 1 129 ? -14.174 4.406 1.644 1.00 94.19 129 VAL A C 1
ATOM 1003 O O . VAL A 1 129 ? -13.833 4.651 0.485 1.00 94.19 129 VAL A O 1
ATOM 1006 N N . LYS A 1 130 ? -13.718 5.132 2.675 1.00 94.25 130 LYS A N 1
ATOM 1007 C CA . LYS A 1 130 ? -12.764 6.240 2.501 1.00 94.25 130 LYS A CA 1
ATOM 1008 C C . LYS A 1 130 ? -11.401 5.751 2.002 1.00 94.25 130 LYS A C 1
ATOM 1010 O O . LYS A 1 130 ? -10.816 6.402 1.141 1.00 94.25 130 LYS A O 1
ATOM 1015 N N . VAL A 1 131 ? -10.905 4.616 2.506 1.00 94.12 131 VAL A N 1
ATOM 1016 C CA . VAL A 1 131 ? -9.660 3.986 2.036 1.00 94.12 131 VAL A CA 1
ATOM 1017 C C . VAL A 1 131 ? -9.763 3.658 0.551 1.00 94.12 131 VAL A C 1
ATOM 1019 O O . VAL A 1 131 ? -8.879 4.052 -0.206 1.00 94.12 131 VAL A O 1
ATOM 1022 N N . HIS A 1 132 ? -10.850 3.011 0.129 1.00 96.19 132 HIS A N 1
ATOM 1023 C CA . HIS A 1 132 ? -11.094 2.694 -1.275 1.00 96.19 132 HIS A CA 1
ATOM 1024 C C . HIS A 1 132 ? -11.077 3.958 -2.150 1.00 96.19 132 HIS A C 1
ATOM 1026 O O . HIS A 1 132 ? -10.370 4.019 -3.154 1.00 96.19 132 HIS A O 1
ATOM 1032 N N . ALA A 1 133 ? -11.799 5.005 -1.736 1.00 97.06 133 ALA A N 1
ATOM 1033 C CA . ALA A 1 133 ? -11.850 6.269 -2.468 1.00 97.06 133 ALA A CA 1
ATOM 1034 C C . ALA A 1 133 ? -10.473 6.950 -2.575 1.00 97.06 133 ALA A C 1
ATOM 1036 O O . ALA A 1 133 ? -10.096 7.416 -3.649 1.00 97.06 133 ALA A O 1
ATOM 1037 N N . ILE A 1 134 ? -9.700 6.989 -1.484 1.00 96.56 134 ILE A N 1
ATOM 1038 C CA . ILE A 1 134 ? -8.343 7.556 -1.484 1.00 96.56 134 ILE A CA 1
ATOM 1039 C C . ILE A 1 134 ? -7.424 6.754 -2.402 1.00 96.56 134 ILE A C 1
ATOM 1041 O O . ILE A 1 134 ? -6.667 7.353 -3.164 1.00 96.56 134 ILE A O 1
ATOM 1045 N N . ALA A 1 135 ? -7.501 5.424 -2.354 1.00 95.25 135 ALA A N 1
ATOM 1046 C CA . ALA A 1 135 ? -6.697 4.558 -3.201 1.00 95.25 135 ALA A CA 1
ATOM 1047 C C . ALA A 1 135 ? -6.974 4.812 -4.691 1.00 95.25 135 ALA A C 1
ATOM 1049 O O . ALA A 1 135 ? -6.024 4.988 -5.450 1.00 95.25 135 ALA A O 1
ATOM 1050 N N . LEU A 1 136 ? -8.245 4.935 -5.093 1.00 96.88 136 LEU A N 1
ATOM 1051 C CA . LEU A 1 136 ? -8.615 5.281 -6.470 1.00 96.88 136 LEU A CA 1
ATOM 1052 C C . LEU A 1 136 ? -8.093 6.658 -6.889 1.00 96.88 136 LEU A C 1
ATOM 1054 O O . LEU A 1 136 ? -7.427 6.773 -7.915 1.00 96.88 136 LEU A O 1
ATOM 1058 N N . ILE A 1 137 ? -8.325 7.691 -6.071 1.00 96.62 137 ILE A N 1
ATOM 1059 C CA . ILE A 1 137 ? -7.858 9.056 -6.364 1.00 96.62 137 ILE A CA 1
ATOM 1060 C C . ILE A 1 137 ? -6.339 9.068 -6.573 1.00 96.62 137 ILE A C 1
ATOM 1062 O O . ILE A 1 137 ? -5.842 9.678 -7.51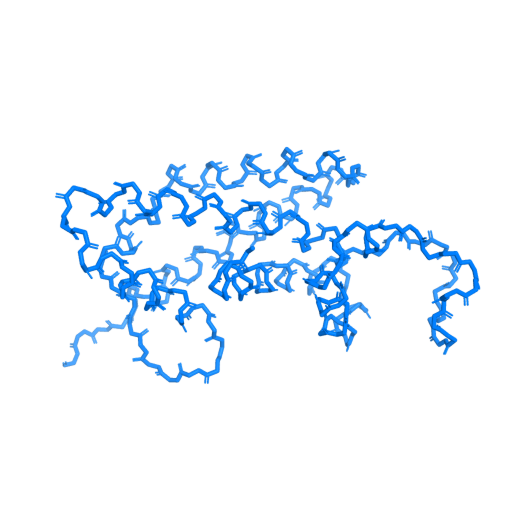8 1.00 96.62 137 ILE A O 1
ATOM 1066 N N . GLN A 1 138 ? -5.594 8.392 -5.700 1.00 94.69 138 GLN A N 1
ATOM 1067 C CA . GLN A 1 138 ? -4.137 8.330 -5.784 1.00 94.69 138 GLN A CA 1
ATOM 1068 C C . GLN A 1 138 ? -3.657 7.492 -6.973 1.00 94.69 138 GLN A C 1
ATOM 1070 O O . GLN A 1 138 ? -2.703 7.890 -7.634 1.00 94.69 138 GLN A O 1
ATOM 1075 N N . ALA A 1 139 ? -4.323 6.378 -7.285 1.00 92.19 139 ALA A N 1
ATOM 1076 C CA . ALA A 1 139 ? -4.019 5.555 -8.453 1.00 92.19 139 ALA A CA 1
ATOM 1077 C C . ALA A 1 139 ? -4.235 6.321 -9.772 1.00 92.19 139 ALA A C 1
ATOM 1079 O O . ALA A 1 139 ? -3.421 6.221 -10.690 1.00 92.19 139 ALA A O 1
ATOM 1080 N N . HIS A 1 140 ? -5.274 7.155 -9.853 1.00 92.25 140 HIS A N 1
ATOM 1081 C CA . HIS A 1 140 ? -5.504 8.018 -11.014 1.00 92.25 140 HIS A CA 1
ATOM 1082 C C . HIS A 1 140 ? -4.471 9.140 -11.131 1.00 92.25 140 HIS A C 1
ATOM 1084 O O . HIS A 1 140 ? -4.035 9.447 -12.237 1.00 92.25 140 HIS A O 1
ATOM 1090 N N . GLN A 1 141 ? -4.013 9.718 -10.014 1.00 91.25 141 GLN A N 1
ATOM 1091 C CA . GLN A 1 141 ? -2.963 10.753 -10.023 1.00 91.25 141 GLN A CA 1
ATOM 1092 C C . GLN A 1 141 ? -1.632 10.260 -10.604 1.00 91.25 141 GLN A C 1
ATOM 1094 O O . GLN A 1 141 ? -0.860 11.053 -11.140 1.00 91.25 141 GLN A O 1
ATOM 1099 N N . VAL A 1 142 ? -1.375 8.956 -10.521 1.00 86.62 142 VAL A N 1
ATOM 1100 C CA . VAL A 1 142 ? -0.190 8.293 -11.084 1.00 86.62 142 VAL A CA 1
ATOM 1101 C C . VAL A 1 142 ? -0.480 7.600 -12.422 1.00 86.62 142 VAL A C 1
ATOM 1103 O O . VAL A 1 142 ? 0.346 6.827 -12.899 1.00 86.62 142 VAL A O 1
ATOM 1106 N N . ASN A 1 143 ? -1.625 7.905 -13.046 1.00 86.81 143 ASN A N 1
ATOM 1107 C CA . ASN A 1 143 ? -2.077 7.382 -14.341 1.00 86.81 143 ASN A CA 1
ATOM 1108 C C . ASN A 1 143 ? -2.131 5.847 -14.415 1.00 86.81 143 ASN A C 1
ATOM 1110 O O . ASN A 1 143 ? -1.882 5.260 -15.471 1.00 86.81 143 ASN A O 1
ATOM 1114 N N . LEU A 1 144 ? -2.450 5.184 -13.301 1.00 87.31 144 LEU A N 1
ATOM 1115 C CA . LEU A 1 144 ? -2.657 3.743 -13.306 1.00 87.31 144 LEU A CA 1
ATOM 1116 C C . LEU A 1 144 ? -3.939 3.417 -14.106 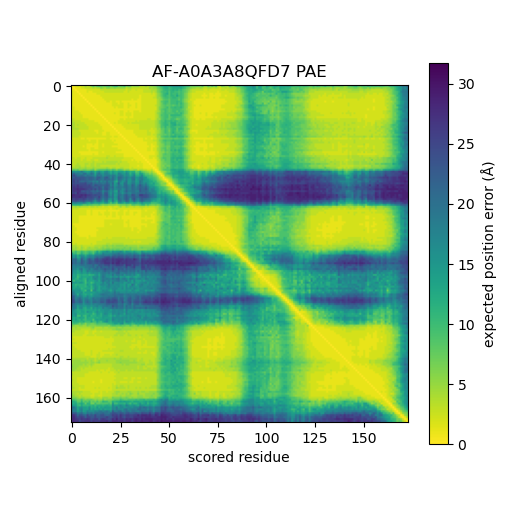1.00 87.31 144 LEU A C 1
ATOM 1118 O O . LEU A 1 144 ? -4.959 4.072 -13.879 1.00 87.31 144 LEU A O 1
ATOM 1122 N N . PRO A 1 145 ? -3.916 2.427 -15.023 1.00 89.06 145 PRO A N 1
ATOM 1123 C CA . PRO A 1 145 ? -5.108 1.992 -15.750 1.00 89.06 145 PRO A CA 1
ATOM 1124 C C . PRO A 1 145 ? -6.267 1.635 -14.813 1.00 89.06 145 PRO A C 1
ATOM 1126 O O . PRO A 1 145 ? -6.035 1.123 -13.719 1.00 89.06 145 PRO A O 1
ATOM 1129 N N . GLU A 1 146 ? -7.503 1.902 -15.242 1.00 90.94 146 GLU A N 1
ATOM 1130 C CA . GLU A 1 146 ? -8.706 1.800 -14.398 1.00 90.94 146 GLU A CA 1
ATOM 1131 C C . GLU A 1 146 ? -8.883 0.415 -13.758 1.00 90.94 146 GLU A C 1
ATOM 1133 O O . GLU A 1 146 ? -9.160 0.309 -12.566 1.00 90.94 146 GLU A O 1
ATOM 1138 N N . ASP A 1 147 ? -8.653 -0.652 -14.521 1.00 90.31 147 ASP A N 1
ATOM 1139 C CA . ASP A 1 147 ? -8.700 -2.038 -14.049 1.00 90.31 147 ASP A CA 1
ATOM 1140 C C . ASP A 1 147 ? -7.680 -2.298 -12.928 1.00 90.31 147 ASP A C 1
ATOM 1142 O O . ASP A 1 147 ? -7.993 -2.909 -11.903 1.00 90.31 147 ASP A O 1
ATOM 1146 N N . LYS A 1 148 ? -6.460 -1.772 -13.079 1.00 90.00 148 LYS A N 1
ATOM 1147 C CA . LYS A 1 148 ? -5.407 -1.863 -12.062 1.00 90.00 148 LYS A CA 1
ATOM 1148 C C . LYS A 1 148 ? -5.676 -0.952 -10.864 1.00 90.00 148 LYS A C 1
ATOM 1150 O O . LYS A 1 148 ? -5.339 -1.335 -9.746 1.00 90.00 148 LYS A O 1
ATOM 1155 N N . ALA A 1 149 ? -6.272 0.222 -11.071 1.00 93.44 149 ALA A N 1
ATOM 1156 C CA . ALA A 1 149 ? -6.659 1.145 -10.007 1.00 93.44 149 ALA A CA 1
ATOM 1157 C C . ALA A 1 149 ? -7.736 0.534 -9.100 1.00 93.44 149 ALA A C 1
ATOM 1159 O O . ALA A 1 149 ? -7.580 0.556 -7.878 1.00 93.44 149 ALA A O 1
ATOM 1160 N N . GLN A 1 150 ? -8.765 -0.083 -9.688 1.00 95.50 150 GLN A N 1
ATOM 1161 C CA . GLN A 1 150 ? -9.793 -0.824 -8.951 1.00 95.50 150 GLN A CA 1
ATOM 1162 C C . GLN A 1 150 ? -9.186 -1.997 -8.183 1.00 95.50 150 GLN A C 1
ATOM 1164 O O . GLN A 1 150 ? -9.345 -2.082 -6.967 1.00 95.50 150 GLN A O 1
ATOM 1169 N N . LEU A 1 151 ? -8.378 -2.833 -8.848 1.00 93.25 151 LEU A N 1
ATOM 1170 C CA . LEU A 1 151 ? -7.706 -3.957 -8.192 1.00 93.25 151 LEU A CA 1
ATOM 1171 C C . LEU A 1 151 ? -6.820 -3.507 -7.020 1.00 93.25 151 LEU A C 1
ATOM 1173 O O . LEU A 1 151 ? -6.737 -4.205 -6.007 1.00 93.25 151 LEU A O 1
ATOM 1177 N N . LEU A 1 152 ? -6.143 -2.364 -7.145 1.00 92.62 152 LEU A N 1
ATOM 1178 C CA . LEU A 1 152 ? -5.325 -1.783 -6.085 1.00 92.62 152 LEU A CA 1
ATOM 1179 C C . LEU A 1 152 ? -6.188 -1.346 -4.897 1.00 92.62 152 LEU A C 1
ATOM 1181 O O . LEU A 1 152 ? -5.876 -1.706 -3.761 1.00 92.62 152 LEU A O 1
ATOM 1185 N N . ALA A 1 153 ? -7.276 -0.617 -5.145 1.00 93.56 153 ALA A N 1
ATOM 1186 C CA . ALA A 1 153 ? -8.182 -0.153 -4.098 1.00 93.56 153 ALA A CA 1
ATOM 1187 C C . ALA A 1 153 ? -8.850 -1.324 -3.356 1.00 93.56 153 ALA A C 1
ATOM 1189 O O . ALA A 1 153 ? -8.803 -1.383 -2.123 1.00 93.56 153 ALA A O 1
ATOM 1190 N N . ASP A 1 154 ? -9.368 -2.307 -4.094 1.00 93.81 154 ASP A N 1
ATOM 1191 C CA . ASP A 1 154 ? -9.956 -3.532 -3.545 1.00 93.81 154 ASP A CA 1
ATOM 1192 C C . ASP A 1 154 ? -8.935 -4.342 -2.749 1.00 93.81 154 ASP A C 1
ATOM 1194 O O . ASP A 1 154 ? -9.226 -4.845 -1.663 1.00 93.81 154 ASP A O 1
ATOM 1198 N N . SER A 1 155 ? -7.699 -4.428 -3.251 1.00 91.50 155 SER A N 1
ATOM 1199 C CA . SER A 1 155 ? -6.601 -5.101 -2.558 1.00 91.50 155 SER A CA 1
ATOM 1200 C C . SER A 1 155 ? -6.320 -4.486 -1.192 1.00 91.50 155 SER A C 1
ATOM 1202 O O . SER A 1 155 ? -6.078 -5.223 -0.237 1.00 91.50 155 SER A O 1
ATOM 1204 N N . MET A 1 156 ? -6.362 -3.157 -1.085 1.00 90.81 156 MET A N 1
ATOM 1205 C CA . MET A 1 156 ? -6.127 -2.454 0.175 1.00 90.81 156 MET A CA 1
ATOM 1206 C C . MET A 1 156 ? -7.264 -2.685 1.168 1.00 90.81 156 MET A C 1
ATOM 1208 O O . MET A 1 156 ? -7.003 -3.022 2.323 1.00 90.81 156 MET A O 1
ATOM 1212 N N . VAL A 1 157 ? -8.518 -2.573 0.721 1.00 90.94 157 VAL A N 1
ATOM 1213 C CA . VAL A 1 157 ? -9.693 -2.872 1.557 1.00 90.94 157 VAL A CA 1
ATOM 1214 C C . VAL A 1 157 ? -9.678 -4.328 2.017 1.00 90.94 157 VAL A C 1
ATOM 1216 O O . VAL A 1 157 ? -9.894 -4.600 3.200 1.00 90.94 157 VAL A O 1
ATOM 1219 N N . GLY A 1 158 ? -9.382 -5.262 1.112 1.00 86.19 158 GLY A N 1
ATOM 1220 C CA . GLY A 1 158 ? -9.295 -6.689 1.402 1.00 86.19 158 GLY A CA 1
ATOM 1221 C C . GLY A 1 158 ? -8.236 -6.996 2.458 1.00 86.19 158 GLY A C 1
ATOM 1222 O O . GLY A 1 158 ? -8.543 -7.653 3.451 1.00 86.19 158 GLY A O 1
ATOM 1223 N N . SER A 1 159 ? -7.021 -6.461 2.307 1.00 84.12 159 SER A N 1
ATOM 1224 C CA . SER A 1 159 ? -5.945 -6.635 3.293 1.00 84.12 159 SER A CA 1
ATOM 1225 C C . SER A 1 159 ? -6.336 -6.106 4.676 1.00 84.12 159 SER A C 1
ATOM 1227 O O . SER A 1 159 ? -6.163 -6.808 5.670 1.00 84.12 159 SER A O 1
ATOM 1229 N N . LEU A 1 160 ? -6.937 -4.915 4.754 1.00 83.38 160 LEU A N 1
ATOM 1230 C CA . LEU A 1 160 ? -7.400 -4.341 6.024 1.00 83.38 160 LEU A CA 1
ATOM 1231 C C . LEU A 1 160 ? -8.541 -5.156 6.653 1.00 83.38 160 LEU A C 1
ATOM 1233 O O . LEU A 1 160 ? -8.580 -5.334 7.871 1.00 83.38 160 LEU A O 1
ATOM 1237 N N . SER A 1 161 ? -9.443 -5.689 5.827 1.00 82.69 161 SER A N 1
ATOM 1238 C CA . SER A 1 161 ? -10.580 -6.502 6.274 1.00 82.69 161 SER A CA 1
ATOM 1239 C C . SER A 1 161 ? -10.141 -7.872 6.794 1.00 82.69 161 SER A C 1
ATOM 1241 O O . SER A 1 161 ? -10.659 -8.334 7.806 1.00 82.69 161 SER A O 1
ATOM 1243 N N . MET A 1 162 ? -9.164 -8.520 6.151 1.00 73.62 162 MET A N 1
ATOM 1244 C CA . MET A 1 162 ? -8.609 -9.792 6.633 1.00 73.62 162 MET A CA 1
ATOM 1245 C C . MET A 1 162 ? -7.882 -9.628 7.963 1.00 73.62 162 MET A C 1
ATOM 1247 O O . MET A 1 162 ? -7.994 -10.484 8.844 1.00 73.62 162 MET A O 1
ATOM 1251 N N . VAL A 1 163 ? -7.161 -8.517 8.119 1.00 66.25 163 VAL A N 1
ATOM 1252 C CA . VAL A 1 163 ? -6.535 -8.164 9.388 1.00 66.25 163 VAL A CA 1
ATOM 1253 C C . VAL A 1 163 ? -7.632 -8.023 10.451 1.00 66.25 163 VAL A C 1
ATOM 1255 O O . VAL A 1 163 ? -7.620 -8.772 11.425 1.00 66.25 163 VAL A O 1
ATOM 1258 N N . ALA A 1 164 ? -8.680 -7.226 10.212 1.00 62.00 164 ALA A N 1
ATOM 1259 C CA . ALA A 1 164 ? -9.827 -7.125 11.124 1.00 62.00 164 ALA A CA 1
ATOM 1260 C C . ALA A 1 164 ? -10.502 -8.481 11.441 1.00 62.00 164 ALA A C 1
ATOM 1262 O O . ALA A 1 164 ? -10.860 -8.729 12.589 1.00 62.00 164 ALA A O 1
ATOM 1263 N N . ALA A 1 165 ? -10.651 -9.380 10.464 1.00 57.97 165 ALA A N 1
ATOM 1264 C CA . ALA A 1 165 ? -11.292 -10.685 10.652 1.00 57.97 165 ALA A CA 1
ATOM 1265 C C . ALA A 1 165 ? -10.450 -11.656 11.499 1.00 57.97 1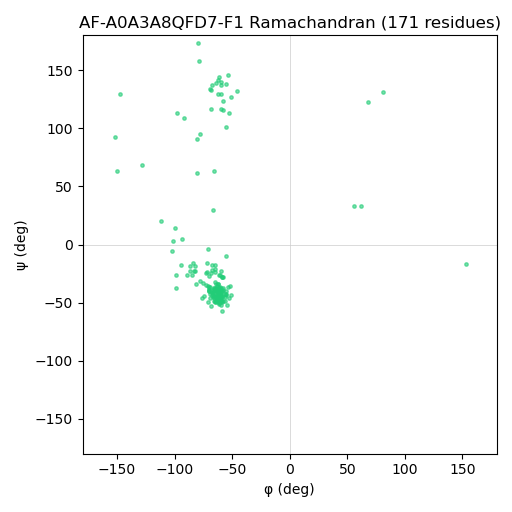65 ALA A C 1
ATOM 1267 O O 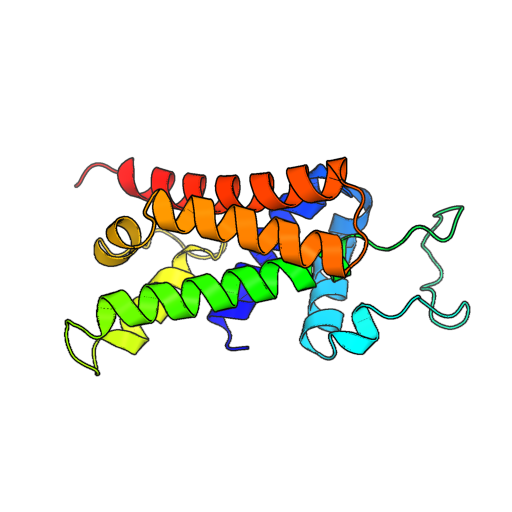. ALA A 1 165 ? -10.984 -12.339 12.375 1.00 57.97 165 ALA A O 1
ATOM 1268 N N . THR A 1 166 ? -9.128 -11.667 11.301 1.00 56.22 166 THR A N 1
ATOM 1269 C CA . THR A 1 166 ? -8.186 -12.510 12.068 1.00 56.22 166 THR A CA 1
ATOM 1270 C C . THR A 1 166 ? -8.225 -12.180 13.566 1.00 56.22 166 THR A C 1
ATOM 1272 O O . THR A 1 166 ? -7.988 -13.038 14.412 1.00 56.22 166 THR A O 1
ATOM 1275 N N . ALA A 1 167 ? -8.604 -10.950 13.911 1.00 51.25 167 ALA A N 1
ATOM 1276 C CA . ALA A 1 167 ? -8.808 -10.508 15.282 1.00 51.25 167 ALA A CA 1
ATOM 1277 C C . ALA A 1 167 ? -10.042 -11.084 15.980 1.00 51.25 167 ALA A C 1
ATOM 1279 O O . ALA A 1 167 ? -10.036 -11.280 17.193 1.00 51.25 167 ALA A O 1
ATOM 1280 N N . VAL A 1 168 ? -11.123 -11.273 15.221 1.00 50.41 168 VAL A N 1
ATOM 1281 C CA . VAL A 1 168 ? -12.450 -11.634 15.740 1.00 50.41 168 VAL A CA 1
ATOM 1282 C C . VAL A 1 168 ? -12.549 -13.140 15.992 1.00 50.41 168 VAL A C 1
ATOM 1284 O O . VAL A 1 168 ? -13.363 -13.583 16.796 1.00 50.41 168 VAL A O 1
ATOM 1287 N N . GLN A 1 169 ? -11.710 -13.939 15.331 1.00 42.44 169 GLN A N 1
ATOM 1288 C CA . GLN A 1 169 ? -11.865 -15.392 15.252 1.00 42.44 169 GLN A CA 1
ATOM 1289 C C . GLN A 1 169 ? -11.090 -16.199 16.309 1.00 42.44 169 GLN A C 1
ATOM 1291 O O . GLN A 1 169 ? -11.125 -17.427 16.267 1.00 42.44 169 GLN A O 1
ATOM 1296 N N . GLN A 1 170 ? -10.421 -15.557 17.275 1.00 38.91 170 GLN A N 1
ATOM 1297 C CA . GLN A 1 170 ? -9.792 -16.269 18.394 1.00 38.91 170 GLN A CA 1
ATOM 1298 C C . GLN A 1 170 ? -10.691 -16.237 19.646 1.00 38.91 170 GLN A C 1
ATOM 1300 O O . GLN A 1 170 ? -10.907 -15.157 20.201 1.00 38.91 170 GLN A O 1
ATOM 1305 N N . PRO A 1 171 ? -11.228 -17.390 20.102 1.00 38.22 171 PRO A N 1
ATOM 1306 C CA . PRO A 1 171 ? -12.013 -17.459 21.326 1.00 38.22 171 PRO A CA 1
ATOM 1307 C C . PRO A 1 171 ? -11.106 -17.179 22.525 1.00 38.22 171 PRO A C 1
ATOM 1309 O O . PRO A 1 171 ? -9.977 -17.664 22.586 1.00 38.22 171 PRO A O 1
ATOM 1312 N N . SER A 1 172 ? -11.610 -16.381 23.464 1.00 38.47 172 SER A N 1
ATOM 1313 C CA . SER A 1 172 ? -10.988 -16.155 24.766 1.00 38.47 172 SER A CA 1
ATOM 1314 C C . SER A 1 172 ? -10.709 -17.504 25.434 1.00 38.47 172 SER A C 1
ATOM 1316 O O . SER A 1 172 ? -11.653 -18.234 25.738 1.00 38.47 172 SER A O 1
ATOM 1318 N N . ALA A 1 173 ? -9.430 -17.837 25.598 1.00 36.44 173 ALA A N 1
ATOM 1319 C CA . ALA A 1 173 ? -8.976 -18.928 26.453 1.00 36.44 173 ALA A CA 1
ATOM 1320 C C . ALA A 1 173 ? -8.780 -18.414 27.883 1.00 36.44 173 ALA A C 1
ATOM 1322 O O . ALA A 1 173 ? -8.296 -17.265 28.025 1.00 36.44 173 ALA A O 1
#

Sequence (173 aa):
MNEQERDLTAELAQAFVSRSAPDELPMFGAMSEVYFRDPERALAQPSSKEQPLGFGVADAAMLITPVALKVAAEVARFISRELSKHLQEEGSGFLKSLVQRVFQWFKPSRAQTHPPKAVLQGLTPELLVKVHAIALIQAHQVNLPEDKAQLLADSMVGSLSMVAATAVQQPSA

Organism: NCBI:txid2316731

pLDDT: mean 76.33, std 18.59, range [36.44, 97.06]

Mean predicted aligned error: 9.89 Å

Foldseek 3Di:
DDPLLLLQLLLLLLLLCVPPPVVCNVVLVVLSVVCVVPLVVSQDQDDPVNPPPPPPPDDSDRDSNSLSSQLSSVLSVLLLVQLLVLCVVPDDPVSVVLSVLQSVLLDPPDDDDQRDPSVLVSLDPVSLVVQLVSQLVSCVVSPNDPVSSNSSSVSNSVSSVVSSVVNVPDDDD